Protein AF-A0A1I3T201-F1 (afdb_monomer)

Nearest PDB structures (foldseek):
  7bpm-assembly1_A  TM=8.335E-01  e=4.451E-02  synthetic construct
  6v67-assembly1_A  TM=7.481E-01  e=3.301E+00  synthetic construct
  5hy3-assembly1_B  TM=5.373E-01  e=1.298E+00  Tequatrovirus T4
  4iaj-assembly1_G  TM=6.652E-01  e=1.298E+00  Streptococcus pneumoniae TIGR4
  2g4s-assembly1_A  TM=5.016E-01  e=2.146E+00  Homo sapiens

Sequence (50 aa):
MYNVNWVNELGQTKDYECMTEMERDAKIEELEAQGLEASWEEVNTDATTA

Secondary structure (DSSP, 8-state):
-EEEEEE-TTS-EEEEEESSHHHHHHHHHHHHHTT--EEEEE--S-----

Foldseek 3Di:
DKKKWWQDPVRDIDIDDDPDPVVVVVVCVVCVVVVIDMDMDDDDPPPPDD

Mean predicted aligned error: 5.35 Å

Radius of gyration: 12.16 Å; Cα contacts (8 Å, |Δi|>4): 74; chains: 1; bounding box: 26×11×41 Å

Solvent-accessible surface area (backbone atoms only — not comparable to full-atom values): 3028 Å² total; per-residue (Å²): 71,35,36,40,36,32,47,48,100,84,71,45,81,45,74,47,83,20,82,45,69,70,54,43,53,55,50,43,54,56,33,49,75,70,74,31,70,62,49,73,47,79,43,70,87,79,80,77,78,132

Structure (mmCIF, N/CA/C/O backbone):
data_AF-A0A1I3T201-F1
#
_entry.id   AF-A0A1I3T201-F1
#
loop_
_atom_site.group_PDB
_atom_site.id
_atom_site.type_symbol
_atom_site.label_atom_id
_atom_site.label_alt_id
_atom_site.label_comp_id
_atom_site.label_asym_id
_atom_site.label_entity_id
_atom_site.label_seq_id
_atom_site.pdbx_PDB_ins_code
_atom_site.Cartn_x
_atom_site.Cartn_y
_atom_site.Cartn_z
_atom_site.occupancy
_atom_site.B_iso_or_equiv
_atom_site.auth_seq_id
_atom_site.auth_comp_id
_atom_site.auth_asym_id
_atom_site.auth_atom_id
_atom_site.pdbx_PDB_model_num
ATOM 1 N N . MET A 1 1 ? 10.374 -1.419 -11.945 1.00 88.44 1 MET A N 1
ATOM 2 C CA . MET A 1 1 ? 9.689 -0.505 -11.010 1.00 88.44 1 MET A CA 1
ATOM 3 C C . MET A 1 1 ? 8.533 -1.292 -10.419 1.00 88.44 1 MET A C 1
ATOM 5 O O . MET A 1 1 ? 8.074 -2.232 -11.058 1.00 88.44 1 MET A O 1
ATOM 9 N N . TYR A 1 2 ? 8.095 -0.974 -9.212 1.00 91.81 2 TYR A N 1
ATOM 10 C CA . TYR A 1 2 ? 6.999 -1.673 -8.545 1.00 91.81 2 TYR A CA 1
ATOM 11 C C . TYR A 1 2 ? 5.921 -0.654 -8.221 1.00 91.81 2 TYR A C 1
ATOM 13 O O . TYR A 1 2 ? 6.246 0.455 -7.814 1.00 91.81 2 TYR A O 1
ATOM 21 N N . ASN A 1 3 ? 4.657 -1.007 -8.392 1.00 94.44 3 ASN A N 1
ATOM 22 C CA . ASN A 1 3 ? 3.555 -0.191 -7.912 1.00 94.44 3 ASN A CA 1
ATOM 23 C C . ASN A 1 3 ? 2.848 -0.950 -6.797 1.00 94.44 3 ASN A C 1
ATOM 25 O O . ASN A 1 3 ? 2.488 -2.108 -6.988 1.00 94.44 3 ASN A O 1
ATOM 29 N N . VAL A 1 4 ? 2.708 -0.327 -5.631 1.00 95.25 4 VAL A N 1
ATOM 30 C CA . VAL A 1 4 ? 1.990 -0.880 -4.481 1.00 95.25 4 VAL A CA 1
ATOM 31 C C . VAL A 1 4 ? 0.617 -0.235 -4.426 1.00 95.25 4 VAL A C 1
ATOM 33 O O . VAL A 1 4 ? 0.512 0.981 -4.305 1.00 95.25 4 VAL A O 1
ATOM 36 N N . ASN A 1 5 ? -0.438 -1.038 -4.465 1.00 95.31 5 ASN A N 1
ATOM 37 C CA . ASN A 1 5 ? -1.823 -0.599 -4.457 1.00 95.31 5 ASN A CA 1
ATOM 38 C C . ASN A 1 5 ? -2.528 -1.093 -3.191 1.00 95.31 5 ASN A C 1
ATOM 40 O O . ASN A 1 5 ? -2.389 -2.250 -2.805 1.00 95.31 5 ASN A O 1
ATOM 44 N N . TRP A 1 6 ? -3.319 -0.238 -2.550 1.00 95.38 6 TRP A N 1
ATOM 45 C CA . TRP A 1 6 ? -4.108 -0.613 -1.374 1.00 95.38 6 TRP A CA 1
ATOM 46 C C . TRP A 1 6 ? -5.414 0.171 -1.310 1.00 95.38 6 TRP A C 1
ATOM 48 O O . TRP A 1 6 ? -5.578 1.202 -1.965 1.00 95.38 6 TRP A O 1
ATOM 58 N N . VAL A 1 7 ? -6.356 -0.311 -0.505 1.00 94.12 7 VAL A N 1
ATOM 59 C CA . VAL A 1 7 ? -7.610 0.394 -0.219 1.00 94.12 7 VAL A CA 1
ATOM 60 C C . VAL A 1 7 ? -7.502 1.025 1.164 1.00 94.12 7 VAL A C 1
ATOM 62 O O . VAL A 1 7 ? -7.209 0.337 2.137 1.00 94.12 7 VAL A O 1
ATOM 65 N N . ASN A 1 8 ? -7.699 2.340 1.264 1.00 91.31 8 ASN A N 1
ATOM 66 C CA . ASN A 1 8 ? -7.677 3.031 2.555 1.00 91.31 8 ASN A CA 1
ATOM 67 C C . ASN A 1 8 ? -8.990 2.835 3.343 1.00 91.31 8 ASN A C 1
ATOM 69 O O . ASN A 1 8 ? -9.976 2.305 2.833 1.00 91.31 8 ASN A O 1
ATOM 73 N N . GLU A 1 9 ? -9.038 3.344 4.574 1.00 88.56 9 GLU A N 1
ATOM 74 C CA . GLU A 1 9 ? -10.227 3.317 5.447 1.00 88.56 9 GLU A CA 1
ATOM 75 C C . GLU A 1 9 ? -11.484 3.981 4.847 1.00 88.56 9 GLU A C 1
ATOM 77 O O . GLU A 1 9 ? -12.602 3.726 5.287 1.00 88.56 9 GLU A O 1
ATOM 82 N N . LEU A 1 10 ? -11.311 4.820 3.821 1.00 91.94 10 LEU A N 1
ATOM 83 C CA . LEU A 1 10 ? -12.390 5.494 3.098 1.00 91.94 10 LEU A CA 1
ATOM 84 C C . LEU A 1 10 ? -12.878 4.689 1.882 1.00 91.94 10 LEU A C 1
ATOM 86 O O . LEU A 1 10 ? -13.720 5.177 1.128 1.00 91.94 10 LEU A O 1
ATOM 90 N N . GLY A 1 11 ? -12.343 3.485 1.655 1.00 91.06 11 GLY A N 1
ATOM 91 C CA . GLY A 1 11 ? -12.657 2.659 0.490 1.00 91.06 11 GLY A CA 1
ATOM 92 C C . GLY A 1 11 ? -12.042 3.174 -0.814 1.00 91.06 11 GLY A C 1
ATOM 93 O O . GLY A 1 11 ? -12.483 2.790 -1.895 1.00 91.06 11 GLY A O 1
ATOM 94 N N . GLN A 1 12 ? -11.054 4.068 -0.740 1.00 93.88 12 GLN A N 1
ATOM 95 C CA . GLN A 1 12 ? -10.381 4.618 -1.911 1.00 93.88 12 GLN A CA 1
ATOM 96 C C . GLN A 1 12 ? -9.148 3.789 -2.245 1.00 93.88 12 GLN A C 1
ATOM 98 O O . GLN A 1 12 ? -8.288 3.576 -1.388 1.00 93.88 12 GLN A O 1
ATOM 103 N N . THR A 1 13 ? -9.031 3.398 -3.509 1.00 93.56 13 THR A N 1
ATOM 104 C CA . THR A 1 13 ? -7.800 2.818 -4.038 1.00 93.56 13 THR A CA 1
ATOM 105 C C . THR A 1 13 ? -6.708 3.882 -4.0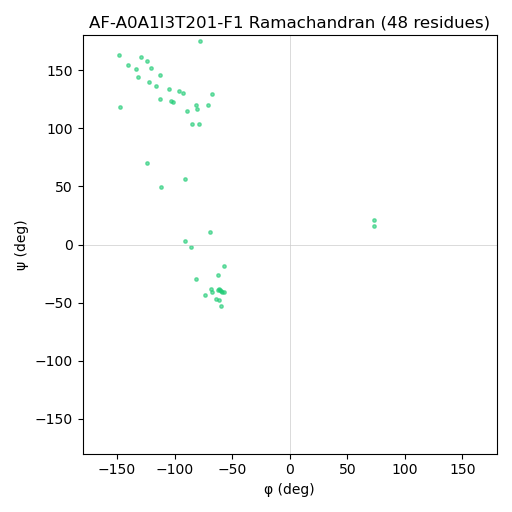74 1.00 93.56 13 THR A C 1
ATOM 107 O O . THR A 1 13 ? -6.912 4.997 -4.564 1.00 93.56 13 THR A O 1
ATOM 110 N N . LYS A 1 14 ? -5.557 3.532 -3.516 1.00 94.88 14 LYS A N 1
ATOM 111 C CA . LYS A 1 14 ? -4.315 4.290 -3.544 1.00 94.88 14 LYS A CA 1
ATOM 112 C C . LYS A 1 14 ? -3.244 3.440 -4.199 1.00 94.88 14 LYS A C 1
ATOM 114 O O . LYS A 1 14 ? -3.295 2.216 -4.123 1.00 94.88 14 LYS A O 1
ATOM 119 N N . ASP A 1 15 ? -2.296 4.115 -4.817 1.00 93.88 15 ASP A N 1
ATOM 120 C CA . ASP A 1 15 ? -1.138 3.532 -5.465 1.00 93.88 15 ASP A CA 1
ATOM 121 C C . ASP A 1 15 ? 0.126 4.297 -5.048 1.00 93.88 15 ASP A C 1
ATOM 123 O O . ASP A 1 15 ? 0.063 5.469 -4.655 1.00 93.88 15 ASP A O 1
ATOM 127 N N . TYR A 1 16 ? 1.258 3.600 -5.035 1.00 93.38 16 TYR A N 1
ATOM 128 C CA . TYR A 1 16 ? 2.554 4.142 -4.661 1.00 93.38 16 TYR A CA 1
ATOM 129 C C . TYR A 1 16 ? 3.659 3.453 -5.455 1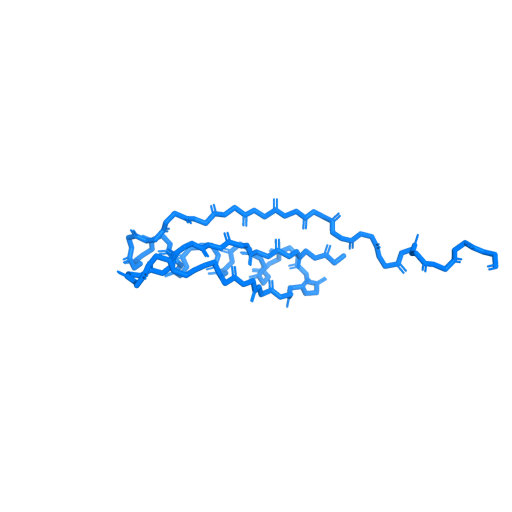.00 93.38 16 TYR A C 1
ATOM 131 O O . TYR A 1 16 ? 3.891 2.250 -5.328 1.00 93.38 16 TYR A O 1
ATOM 139 N N . GLU A 1 17 ? 4.366 4.248 -6.249 1.00 93.50 17 GLU A N 1
ATOM 140 C CA . GLU A 1 17 ? 5.458 3.779 -7.089 1.00 93.50 17 GLU A CA 1
ATOM 141 C C . GLU A 1 17 ? 6.756 3.643 -6.279 1.00 93.50 17 GLU A C 1
ATOM 143 O O . GLU A 1 17 ? 7.299 4.610 -5.741 1.00 93.50 17 GLU A O 1
ATOM 148 N N . CYS A 1 18 ? 7.282 2.426 -6.232 1.00 92.44 18 CYS A N 1
ATOM 149 C CA . CYS A 1 18 ? 8.562 2.058 -5.646 1.00 92.44 18 CYS A CA 1
ATOM 150 C C . CYS A 1 18 ? 9.588 1.798 -6.757 1.00 92.44 18 CYS A C 1
ATOM 152 O O . CYS A 1 18 ? 9.335 1.065 -7.719 1.00 92.44 18 CYS A O 1
ATOM 154 N N . MET A 1 19 ? 10.791 2.354 -6.620 1.00 90.75 19 MET A N 1
ATOM 155 C CA . MET A 1 19 ? 11.862 2.141 -7.601 1.00 90.75 19 MET A CA 1
ATOM 156 C C . MET A 1 19 ? 12.578 0.808 -7.373 1.00 90.75 19 MET A C 1
ATOM 158 O O . MET A 1 19 ? 13.045 0.185 -8.329 1.00 90.75 19 MET A O 1
ATOM 162 N N . THR A 1 20 ? 12.630 0.357 -6.120 1.00 92.81 20 THR A N 1
ATOM 163 C CA . THR A 1 20 ? 13.320 -0.864 -5.695 1.00 92.81 20 THR A CA 1
ATOM 164 C C . THR A 1 20 ? 12.394 -1.836 -4.966 1.00 92.81 20 THR A C 1
ATOM 166 O O . THR A 1 20 ? 11.378 -1.444 -4.393 1.00 92.81 20 THR A O 1
ATOM 169 N N . GLU A 1 21 ? 12.777 -3.115 -4.947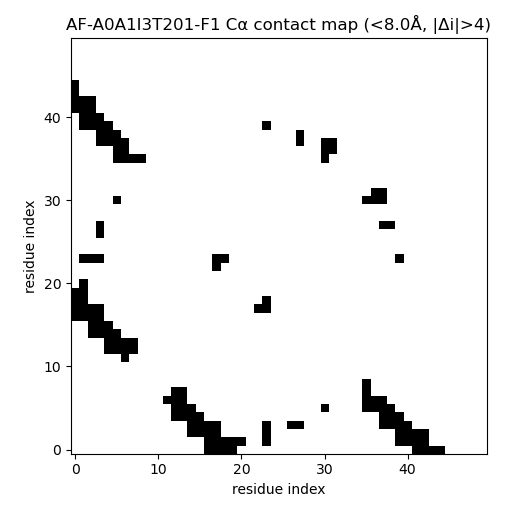 1.00 92.50 21 GLU A N 1
ATOM 170 C CA . GLU A 1 21 ? 12.086 -4.142 -4.156 1.00 92.50 21 GLU A CA 1
ATOM 171 C C . GLU A 1 21 ? 12.088 -3.805 -2.664 1.00 92.50 21 GLU A C 1
ATOM 173 O O . GLU A 1 21 ? 11.065 -3.929 -2.008 1.00 92.50 21 GLU A O 1
ATOM 178 N N . MET A 1 22 ? 13.203 -3.288 -2.141 1.00 95.00 22 MET A N 1
ATOM 179 C CA . MET A 1 22 ? 13.311 -2.926 -0.725 1.00 95.00 22 MET A CA 1
ATOM 180 C C . MET A 1 22 ? 12.293 -1.850 -0.317 1.00 95.00 22 MET A C 1
ATOM 182 O O . MET A 1 22 ? 11.722 -1.928 0.766 1.00 95.00 22 MET A O 1
ATOM 186 N N . GLU A 1 23 ? 12.046 -0.857 -1.176 1.00 94.31 23 GLU A N 1
ATOM 187 C CA . GLU A 1 23 ? 11.016 0.162 -0.935 1.00 94.31 23 GLU A CA 1
ATOM 188 C C . GLU A 1 23 ? 9.603 -0.416 -1.009 1.00 94.31 23 GLU A C 1
ATOM 190 O O . GLU A 1 23 ? 8.751 -0.029 -0.214 1.00 94.31 23 GLU A O 1
ATOM 195 N N . ARG A 1 24 ? 9.357 -1.340 -1.947 1.00 95.31 24 ARG A N 1
ATOM 196 C CA . ARG A 1 24 ? 8.078 -2.050 -2.068 1.00 95.31 24 ARG A CA 1
ATOM 197 C C . ARG A 1 24 ? 7.777 -2.828 -0.790 1.00 95.31 24 ARG A C 1
ATOM 199 O O . ARG A 1 24 ? 6.702 -2.649 -0.227 1.00 95.31 24 ARG A O 1
ATOM 206 N N . ASP A 1 25 ? 8.707 -3.667 -0.338 1.00 95.25 25 ASP A N 1
ATOM 207 C CA . ASP A 1 25 ? 8.528 -4.489 0.863 1.00 95.25 25 ASP A CA 1
ATOM 208 C C . ASP A 1 25 ? 8.321 -3.620 2.105 1.00 95.25 25 ASP A C 1
ATOM 210 O O . ASP A 1 25 ? 7.331 -3.801 2.810 1.00 95.25 25 ASP A O 1
ATOM 214 N N . ALA A 1 26 ? 9.157 -2.592 2.300 1.00 95.94 26 ALA A N 1
ATOM 215 C CA . ALA A 1 26 ? 8.977 -1.648 3.400 1.00 95.94 26 ALA A CA 1
ATOM 216 C C . ALA A 1 26 ? 7.589 -0.986 3.363 1.00 95.94 26 ALA A C 1
ATOM 218 O O . ALA A 1 26 ? 6.941 -0.844 4.399 1.00 95.94 26 ALA A O 1
ATOM 219 N N . LYS A 1 27 ? 7.099 -0.618 2.170 1.00 94.75 27 LYS A N 1
ATOM 220 C CA . LYS A 1 27 ? 5.782 0.002 2.021 1.00 94.75 27 LYS A CA 1
ATOM 221 C C . LYS A 1 27 ? 4.642 -0.955 2.357 1.00 94.75 27 LYS A C 1
ATOM 223 O O . LYS A 1 27 ? 3.671 -0.539 2.983 1.00 94.75 27 LYS A O 1
ATOM 228 N N . ILE A 1 28 ? 4.744 -2.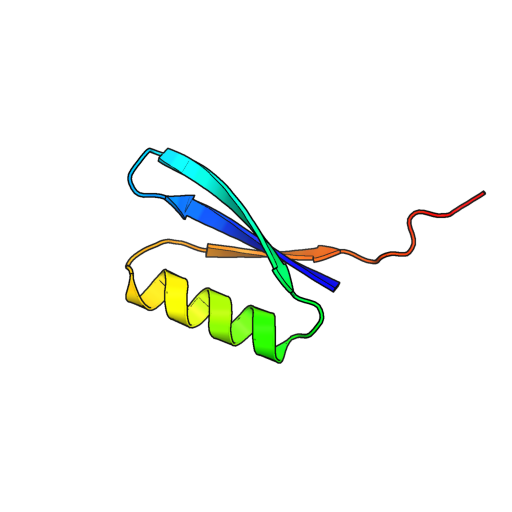213 1.939 1.00 94.50 28 ILE A N 1
ATOM 229 C CA . ILE A 1 28 ? 3.752 -3.245 2.256 1.00 94.50 28 ILE A CA 1
ATOM 230 C C . ILE A 1 28 ? 3.720 -3.488 3.763 1.00 94.50 28 ILE A C 1
ATOM 232 O O . ILE A 1 28 ? 2.640 -3.432 4.343 1.00 94.50 28 ILE A O 1
ATOM 236 N N . GLU A 1 29 ? 4.878 -3.635 4.412 1.00 95.56 29 GLU A N 1
ATOM 237 C CA . GLU A 1 29 ? 4.959 -3.798 5.869 1.00 95.56 29 GLU A CA 1
ATOM 238 C C . GLU A 1 29 ? 4.327 -2.609 6.616 1.00 95.56 29 GLU A C 1
ATOM 240 O O . GLU A 1 29 ? 3.588 -2.799 7.584 1.00 95.56 29 GLU A O 1
ATOM 245 N N . GLU A 1 30 ? 4.552 -1.372 6.153 1.00 94.94 30 GLU A N 1
ATOM 246 C CA . GLU A 1 30 ? 3.894 -0.181 6.709 1.00 94.94 30 GLU A CA 1
ATOM 247 C C . GLU A 1 30 ? 2.364 -0.225 6.566 1.00 94.94 30 GLU A C 1
ATOM 249 O O . GLU A 1 30 ? 1.646 0.244 7.453 1.00 94.94 30 GLU A O 1
ATOM 254 N N . LEU A 1 31 ? 1.848 -0.735 5.445 1.00 94.31 31 LEU A N 1
ATOM 255 C CA . LEU A 1 31 ? 0.410 -0.839 5.180 1.00 94.31 31 LEU A CA 1
ATOM 256 C C . LEU A 1 31 ? -0.226 -1.962 6.010 1.00 94.31 31 LEU A C 1
ATOM 258 O O . LEU A 1 31 ? -1.254 -1.735 6.651 1.00 94.31 31 LEU A O 1
ATOM 262 N N . GLU A 1 32 ? 0.424 -3.122 6.098 1.00 92.50 32 GLU A N 1
ATOM 263 C CA . GLU A 1 32 ? -0.017 -4.238 6.939 1.00 92.50 32 GLU A CA 1
ATOM 264 C C . GLU A 1 32 ? -0.018 -3.859 8.427 1.00 92.50 32 GLU A C 1
ATOM 266 O O . GLU A 1 32 ? -0.963 -4.183 9.149 1.00 92.50 32 GLU A O 1
ATOM 271 N N . ALA A 1 33 ? 0.977 -3.091 8.889 1.00 94.56 33 ALA A N 1
ATOM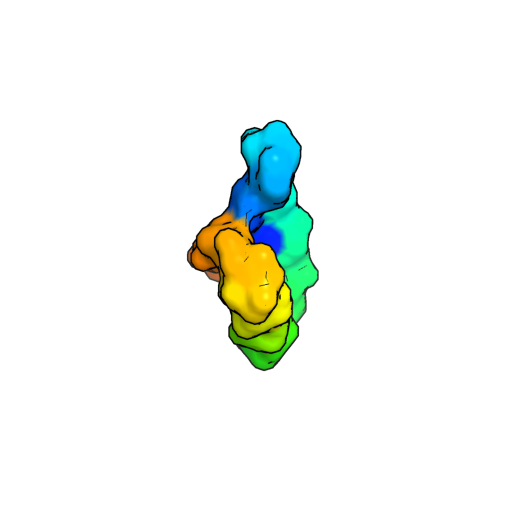 272 C CA . ALA A 1 33 ? 1.017 -2.562 10.255 1.00 94.56 33 ALA A CA 1
ATOM 273 C C . ALA A 1 33 ? -0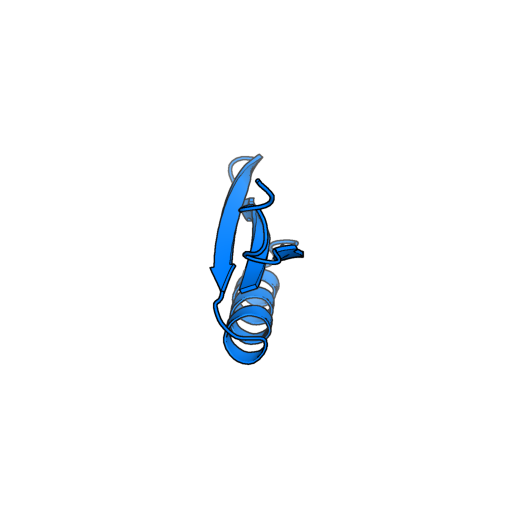.150 -1.605 10.568 1.00 94.56 33 ALA A C 1
ATOM 275 O O . ALA A 1 33 ? -0.556 -1.475 11.724 1.00 94.56 33 ALA A O 1
ATOM 276 N N . GLN A 1 34 ? -0.711 -0.955 9.545 1.00 92.56 34 GLN A N 1
ATOM 277 C CA . GLN A 1 34 ? -1.919 -0.130 9.646 1.00 92.56 34 GLN A CA 1
ATOM 278 C C . GLN A 1 34 ? -3.215 -0.952 9.515 1.00 92.56 34 GLN A C 1
ATOM 280 O O . GLN A 1 34 ? -4.304 -0.392 9.637 1.00 92.56 34 GLN A O 1
ATOM 285 N N . GLY A 1 35 ? -3.122 -2.267 9.288 1.00 93.44 35 GLY A N 1
ATOM 286 C CA . GLY A 1 35 ? -4.266 -3.142 9.029 1.00 93.44 35 GLY A CA 1
ATOM 287 C C . GLY A 1 35 ? -4.874 -2.951 7.638 1.00 93.44 35 GLY A C 1
ATOM 288 O O . GLY A 1 35 ? -6.045 -3.270 7.437 1.00 93.44 35 GLY A O 1
ATOM 289 N N . LEU A 1 36 ? -4.105 -2.398 6.696 1.00 93.38 36 LEU A N 1
ATOM 290 C CA . LEU A 1 36 ? -4.514 -2.198 5.311 1.00 93.38 36 LEU A CA 1
ATOM 291 C C . LEU A 1 36 ? -4.008 -3.362 4.463 1.00 93.38 36 LEU A C 1
ATOM 293 O O . LEU A 1 36 ? -2.836 -3.726 4.522 1.00 93.38 36 LEU A O 1
ATOM 297 N N . GLU A 1 37 ? -4.893 -3.925 3.645 1.00 91.38 37 GLU A N 1
ATOM 298 C CA . GLU A 1 37 ? -4.515 -4.957 2.685 1.00 91.38 37 GLU A CA 1
ATOM 299 C C . G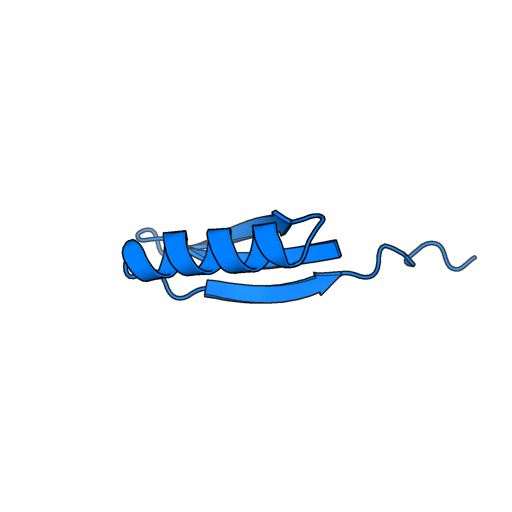LU A 1 37 ? -3.894 -4.291 1.450 1.00 91.38 37 GLU A C 1
ATOM 301 O O . GLU A 1 37 ? -4.540 -3.492 0.761 1.00 91.38 37 GLU A O 1
ATOM 306 N N . ALA A 1 38 ? -2.619 -4.593 1.206 1.00 93.50 38 ALA A N 1
ATOM 307 C CA . ALA A 1 38 ? -1.843 -4.066 0.093 1.00 93.50 38 ALA A CA 1
ATOM 308 C C . ALA A 1 38 ? -1.494 -5.178 -0.901 1.00 93.50 38 ALA A C 1
ATOM 310 O O . ALA A 1 38 ? -1.261 -6.327 -0.538 1.00 93.50 38 ALA A O 1
ATOM 311 N N . SER A 1 39 ? -1.446 -4.827 -2.177 1.00 93.88 39 SER A N 1
ATOM 312 C CA . SER A 1 39 ? -0.986 -5.672 -3.279 1.00 93.88 39 SER A CA 1
ATOM 313 C C . SER A 1 39 ? 0.040 -4.900 -4.094 1.00 93.88 39 SER A C 1
ATOM 315 O O . SER A 1 39 ? 0.119 -3.680 -3.989 1.00 93.88 39 SER A O 1
ATOM 317 N N . TRP A 1 40 ? 0.844 -5.585 -4.899 1.00 94.56 40 TRP A N 1
ATOM 318 C CA . TRP A 1 40 ? 1.822 -4.917 -5.750 1.00 94.56 40 TRP A CA 1
ATOM 319 C C . TRP A 1 40 ? 1.918 -5.559 -7.125 1.00 94.56 40 TRP A C 1
ATOM 321 O O . TRP A 1 40 ? 1.657 -6.751 -7.292 1.00 94.56 40 TRP A O 1
ATOM 331 N N . GLU A 1 41 ? 2.334 -4.756 -8.096 1.00 93.62 41 GLU A N 1
ATOM 332 C CA . GLU A 1 41 ? 2.579 -5.172 -9.471 1.00 93.62 41 GLU A CA 1
ATOM 333 C C .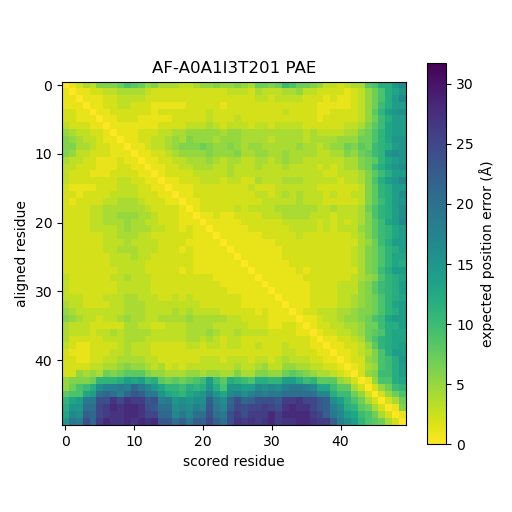 GLU A 1 41 ? 3.935 -4.664 -9.977 1.00 93.62 41 GLU A C 1
ATOM 335 O O . GLU A 1 41 ? 4.397 -3.572 -9.635 1.00 93.62 41 GLU A O 1
ATOM 340 N N . GLU A 1 42 ? 4.601 -5.480 -10.793 1.00 92.12 42 GLU A N 1
ATOM 341 C CA . GLU A 1 42 ? 5.825 -5.090 -11.491 1.00 92.12 42 GLU A CA 1
ATOM 342 C C . GLU A 1 42 ? 5.492 -4.246 -12.717 1.00 92.12 42 GLU A C 1
ATOM 344 O O . GLU A 1 42 ? 5.114 -4.753 -13.775 1.00 92.12 42 GLU A O 1
ATOM 349 N N . VAL A 1 43 ? 5.701 -2.941 -12.591 1.00 87.75 43 VAL A N 1
ATOM 350 C CA . VAL A 1 43 ? 5.667 -2.013 -13.716 1.00 87.75 43 VAL A CA 1
ATOM 351 C C . VAL A 1 43 ? 7.041 -2.002 -14.382 1.00 87.75 43 VAL A C 1
ATOM 353 O O . VAL A 1 43 ? 8.029 -1.433 -13.901 1.00 87.75 43 VAL A O 1
ATOM 356 N N . ASN A 1 44 ? 7.115 -2.676 -15.527 1.00 76.62 44 ASN A N 1
ATOM 357 C CA . ASN A 1 44 ? 8.215 -2.487 -16.456 1.00 76.62 44 ASN A CA 1
ATOM 358 C C . ASN A 1 44 ? 8.043 -1.107 -17.093 1.00 76.62 44 ASN A C 1
ATOM 360 O O . ASN A 1 44 ? 7.053 -0.852 -17.771 1.00 76.62 44 ASN A O 1
ATOM 364 N N . THR A 1 45 ? 9.025 -0.223 -16.926 1.00 64.44 45 THR A N 1
ATOM 365 C CA . THR A 1 45 ? 9.074 1.084 -17.6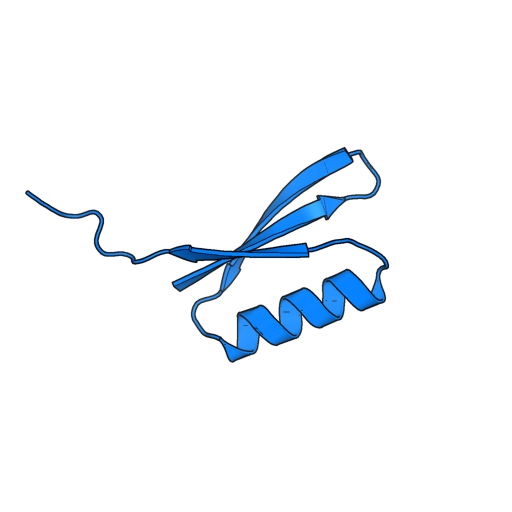06 1.00 64.44 45 THR A CA 1
ATOM 366 C C . THR A 1 45 ? 9.315 0.959 -19.117 1.00 64.44 45 THR A C 1
ATOM 368 O O . THR A 1 45 ? 9.570 1.953 -19.790 1.00 64.44 45 THR A O 1
ATOM 371 N N . ASP A 1 46 ? 9.224 -0.251 -19.670 1.00 60.88 46 ASP A N 1
ATOM 372 C CA . ASP A 1 46 ? 9.339 -0.548 -21.094 1.00 60.88 46 ASP A CA 1
ATOM 373 C C . ASP A 1 46 ? 7.952 -0.510 -21.763 1.00 60.88 46 ASP A C 1
ATOM 375 O O . ASP A 1 46 ? 7.469 -1.459 -22.373 1.00 60.88 46 ASP A O 1
ATOM 379 N N . ALA A 1 47 ? 7.274 0.628 -21.615 1.00 54.25 47 ALA A N 1
ATOM 380 C CA . ALA A 1 47 ? 6.172 1.038 -22.481 1.00 54.25 47 ALA A CA 1
ATOM 381 C C . ALA A 1 47 ? 6.607 2.257 -23.312 1.00 54.25 47 ALA A C 1
ATOM 383 O O . ALA A 1 47 ? 5.935 3.279 -23.386 1.00 54.25 47 ALA A O 1
ATOM 384 N N . THR A 1 48 ? 7.778 2.161 -23.937 1.00 49.88 48 THR A N 1
ATOM 385 C CA . THR A 1 48 ? 8.082 2.860 -25.192 1.00 49.88 48 THR A CA 1
ATOM 386 C C . THR A 1 48 ? 8.513 1.790 -26.185 1.00 49.88 48 THR A C 1
ATOM 388 O O . THR A 1 48 ? 9.675 1.644 -26.542 1.00 49.88 48 THR A O 1
ATOM 391 N N . THR A 1 49 ? 7.540 0.975 -26.592 1.00 48.19 49 THR A N 1
ATOM 392 C CA . THR A 1 49 ? 7.629 0.269 -27.866 1.00 48.19 49 THR A CA 1
ATOM 393 C C . THR A 1 49 ? 7.009 1.175 -28.931 1.00 48.19 49 THR A C 1
ATOM 395 O O . THR A 1 49 ? 5.800 1.392 -28.898 1.00 48.19 49 THR A O 1
ATOM 398 N N . ALA A 1 50 ? 7.866 1.615 -29.861 1.00 42.47 50 ALA A N 1
ATOM 399 C CA . ALA A 1 50 ? 7.602 2.203 -31.186 1.00 42.47 50 ALA A CA 1
ATOM 400 C C . ALA A 1 50 ? 7.193 3.685 -31.283 1.00 42.47 50 ALA A C 1
ATOM 402 O O . ALA A 1 50 ? 6.101 4.069 -30.815 1.00 42.47 50 ALA A O 1
#

pLDDT: mean 88.18, std 13.44, range [42.47, 95.94]